Protein AF-A0A8I1L9S6-F1 (afdb_monomer_lite)

Secondary structure (DSSP, 8-state):
--------HHHHHHHHHHH-S-EEEETTT-PPP-SSEEE-SSSSEEEEESS--HHHHHHHHHHHHHTT-SEEEEEE-TTS-EEEEEEEEES-HHHHHHHHHHTT--EEEETTTTEEEEPPP-

Structure (mmCIF, N/CA/C/O backbone):
data_AF-A0A8I1L9S6-F1
#
_entry.id   AF-A0A8I1L9S6-F1
#
loop_
_atom_site.group_PDB
_atom_site.id
_atom_site.type_symbol
_atom_site.label_atom_id
_atom_site.label_alt_id
_atom_site.label_comp_id
_atom_site.label_asym_id
_atom_site.label_entity_id
_atom_site.label_seq_id
_atom_site.pdbx_PDB_ins_code
_atom_site.Cartn_x
_atom_site.Cartn_y
_atom_site.Cartn_z
_atom_site.occupancy
_atom_site.B_iso_or_equiv
_atom_site.auth_seq_id
_atom_site.auth_comp_id
_atom_site.auth_asym_id
_atom_site.auth_atom_id
_atom_site.pdbx_PDB_model_num
ATOM 1 N N . MET A 1 1 ? 33.525 -12.654 11.318 1.00 39.69 1 MET A N 1
ATOM 2 C CA . MET A 1 1 ? 32.118 -12.201 11.275 1.00 39.69 1 MET A CA 1
ATOM 3 C C . MET A 1 1 ? 31.904 -11.468 9.969 1.00 39.69 1 MET A C 1
ATOM 5 O O . MET A 1 1 ? 32.551 -10.454 9.751 1.00 39.69 1 MET A O 1
ATOM 9 N N . VAL A 1 2 ? 31.079 -12.005 9.075 1.00 38.97 2 VAL A N 1
ATOM 10 C CA . VAL A 1 2 ? 30.698 -11.303 7.843 1.00 38.97 2 VAL A CA 1
ATOM 11 C C . VAL A 1 2 ? 29.651 -10.261 8.242 1.00 38.97 2 VAL A C 1
ATOM 13 O O . VAL A 1 2 ? 28.706 -10.637 8.940 1.00 38.97 2 VAL A O 1
ATOM 16 N N . PRO A 1 3 ? 29.782 -8.974 7.881 1.00 46.44 3 PRO A N 1
ATOM 17 C CA . PRO A 1 3 ? 28.721 -8.022 8.157 1.00 46.44 3 PRO A CA 1
ATOM 18 C C . PRO A 1 3 ? 27.507 -8.465 7.341 1.00 46.44 3 PRO A C 1
ATOM 20 O O . PRO A 1 3 ? 27.556 -8.478 6.109 1.00 46.44 3 PRO A O 1
ATOM 23 N N . HIS A 1 4 ? 26.427 -8.867 8.016 1.00 44.81 4 HIS A N 1
ATOM 24 C CA . HIS A 1 4 ? 25.130 -8.995 7.368 1.00 44.81 4 HIS A CA 1
ATOM 25 C C . HIS A 1 4 ? 24.838 -7.642 6.736 1.00 44.81 4 HIS A C 1
ATOM 27 O O . HIS A 1 4 ? 24.591 -6.658 7.428 1.00 44.81 4 HIS A O 1
ATOM 33 N N . THR A 1 5 ? 24.970 -7.564 5.416 1.00 46.62 5 THR A N 1
ATOM 34 C CA . THR A 1 5 ? 24.725 -6.338 4.676 1.00 46.62 5 THR A CA 1
ATOM 35 C C . THR A 1 5 ? 23.233 -6.083 4.799 1.00 46.62 5 THR A C 1
ATOM 37 O O . THR A 1 5 ? 22.429 -6.722 4.118 1.00 46.62 5 THR A O 1
ATOM 40 N N . THR A 1 6 ? 22.840 -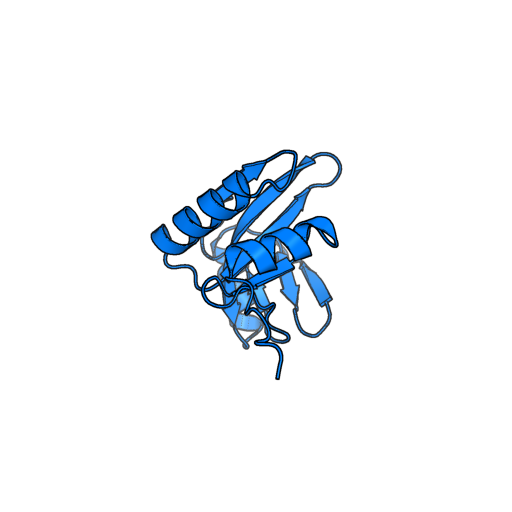5.221 5.735 1.00 59.09 6 THR A N 1
ATOM 41 C CA . THR A 1 6 ? 21.452 -4.810 5.908 1.00 59.09 6 THR A CA 1
ATOM 42 C C . THR A 1 6 ? 21.025 -4.153 4.601 1.00 59.09 6 THR A C 1
ATOM 44 O O . THR A 1 6 ? 21.385 -3.014 4.317 1.00 59.09 6 THR A O 1
ATOM 47 N N . LEU A 1 7 ? 20.328 -4.905 3.744 1.00 63.12 7 LEU A N 1
ATOM 48 C CA . LEU A 1 7 ? 19.748 -4.371 2.517 1.00 63.12 7 LEU A CA 1
ATOM 49 C C . LEU A 1 7 ? 18.863 -3.189 2.912 1.00 63.12 7 LEU A C 1
ATOM 51 O O . LEU A 1 7 ? 17.936 -3.364 3.706 1.00 63.12 7 LEU A O 1
ATOM 55 N N . GLY A 1 8 ? 19.167 -2.008 2.369 1.00 82.75 8 GLY A N 1
ATOM 56 C CA . GLY A 1 8 ? 18.342 -0.820 2.568 1.00 82.75 8 GLY A CA 1
ATOM 57 C C . GLY A 1 8 ? 16.892 -1.065 2.126 1.00 82.75 8 GLY A C 1
ATOM 58 O O . GLY A 1 8 ? 16.653 -1.953 1.296 1.00 82.75 8 GLY A O 1
ATOM 59 N N . PRO A 1 9 ? 15.931 -0.277 2.640 1.00 85.69 9 PRO A N 1
ATOM 60 C CA . PRO A 1 9 ? 14.495 -0.523 2.481 1.00 85.69 9 PRO A CA 1
ATOM 61 C C . PRO A 1 9 ? 14.092 -0.745 1.021 1.00 85.69 9 PRO A C 1
ATOM 63 O O . PRO A 1 9 ? 13.435 -1.733 0.709 1.00 85.69 9 PRO A O 1
ATOM 66 N N . MET A 1 10 ? 14.590 0.088 0.102 1.00 91.06 10 MET A N 1
ATOM 67 C CA . MET A 1 10 ? 14.314 -0.044 -1.333 1.00 91.06 10 MET A CA 1
ATOM 68 C C . MET A 1 10 ? 14.735 -1.410 -1.894 1.00 91.06 10 MET A C 1
ATOM 70 O O . MET A 1 10 ? 13.934 -2.072 -2.546 1.00 91.06 10 MET A O 1
ATOM 74 N N . LYS A 1 11 ? 15.965 -1.867 -1.615 1.00 89.12 11 LYS A N 1
ATOM 75 C CA . LYS A 1 11 ? 16.459 -3.151 -2.142 1.00 89.12 11 LYS A CA 1
ATOM 76 C C . LYS A 1 11 ? 15.673 -4.331 -1.572 1.00 89.12 11 LYS A C 1
ATOM 78 O O . LYS A 1 11 ? 15.471 -5.319 -2.273 1.00 89.12 11 LYS A O 1
ATOM 83 N N . ARG A 1 12 ? 15.251 -4.233 -0.307 1.00 90.69 12 ARG A N 1
ATOM 84 C CA . ARG A 1 12 ? 14.445 -5.260 0.361 1.00 90.69 12 ARG A CA 1
ATOM 85 C C . ARG A 1 12 ? 13.050 -5.354 -0.255 1.00 90.69 12 ARG A C 1
ATOM 87 O O . ARG A 1 12 ? 12.660 -6.447 -0.648 1.00 90.69 12 ARG A O 1
ATOM 94 N N . ILE A 1 13 ? 12.362 -4.220 -0.402 1.00 90.81 13 ILE A N 1
ATOM 95 C CA . ILE A 1 13 ? 11.037 -4.146 -1.034 1.00 90.81 13 ILE A CA 1
ATOM 96 C C . ILE A 1 13 ? 11.115 -4.658 -2.468 1.00 90.81 13 ILE A C 1
ATOM 98 O O . ILE A 1 13 ? 10.357 -5.540 -2.841 1.00 90.81 13 ILE A O 1
ATOM 102 N N . PHE A 1 14 ? 12.081 -4.176 -3.252 1.00 91.25 14 PHE A N 1
ATOM 103 C CA . PHE A 1 14 ? 12.258 -4.612 -4.633 1.00 91.25 14 PHE A CA 1
ATOM 104 C C . PHE A 1 14 ? 12.462 -6.127 -4.746 1.00 91.25 14 PHE A C 1
ATOM 106 O O . PHE A 1 14 ? 11.778 -6.773 -5.529 1.00 91.25 14 PHE A O 1
ATOM 113 N N . ARG A 1 15 ? 13.351 -6.717 -3.933 1.00 90.38 15 ARG A N 1
ATOM 114 C CA . ARG A 1 15 ? 13.554 -8.173 -3.927 1.00 90.38 15 ARG A CA 1
ATOM 115 C C . ARG A 1 15 ? 12.271 -8.923 -3.568 1.00 90.38 15 ARG A C 1
ATOM 117 O O . ARG A 1 15 ? 12.032 -9.977 -4.141 1.00 90.38 15 ARG A O 1
ATOM 124 N N . GLN A 1 16 ? 11.484 -8.404 -2.628 1.00 89.38 16 GLN A N 1
ATOM 125 C CA . GLN A 1 16 ? 10.229 -9.038 -2.248 1.00 89.38 16 GLN A CA 1
ATOM 126 C C . GLN A 1 16 ? 9.201 -8.959 -3.378 1.00 89.38 16 GLN A C 1
ATOM 128 O O . GLN A 1 16 ? 8.603 -9.979 -3.680 1.00 89.38 16 GLN A O 1
ATOM 133 N N . LEU A 1 17 ? 9.097 -7.815 -4.063 1.00 88.50 17 LEU A N 1
ATOM 134 C CA . LEU A 1 17 ? 8.210 -7.629 -5.217 1.00 88.50 17 LEU A CA 1
ATOM 135 C C . LEU A 1 17 ? 8.541 -8.530 -6.410 1.00 88.50 17 LEU A C 1
ATOM 137 O O . LEU A 1 17 ? 7.661 -8.821 -7.207 1.00 88.50 17 LEU A O 1
ATOM 141 N N . LEU A 1 18 ? 9.794 -8.977 -6.542 1.00 86.75 18 LEU A N 1
ATOM 142 C CA . LEU A 1 18 ? 10.168 -9.976 -7.549 1.00 86.75 18 LEU A CA 1
ATOM 143 C C . LEU A 1 18 ? 9.698 -11.393 -7.192 1.00 86.75 18 LEU A C 1
ATOM 145 O O . LEU A 1 18 ? 9.610 -12.236 -8.078 1.00 86.75 18 LEU A O 1
ATOM 149 N N . ALA A 1 19 ? 9.473 -11.676 -5.907 1.00 86.69 19 ALA A N 1
ATOM 150 C CA . ALA A 1 19 ? 8.995 -12.974 -5.437 1.00 86.69 19 ALA A CA 1
ATOM 151 C C . ALA A 1 19 ? 7.467 -13.006 -5.309 1.00 86.69 19 ALA A C 1
ATOM 153 O O . ALA A 1 19 ? 6.850 -14.022 -5.610 1.00 86.69 19 ALA A O 1
ATOM 154 N N . ASP A 1 20 ? 6.888 -11.899 -4.849 1.00 83.75 20 ASP A N 1
ATOM 155 C CA . ASP A 1 20 ? 5.463 -11.702 -4.634 1.00 83.75 20 ASP A CA 1
ATOM 156 C C . ASP A 1 20 ? 5.134 -10.225 -4.873 1.00 83.75 20 ASP A C 1
ATOM 158 O O . ASP A 1 20 ? 5.636 -9.341 -4.175 1.00 83.75 20 ASP A O 1
ATOM 162 N N . GLU A 1 21 ? 4.338 -9.950 -5.901 1.00 81.88 21 GLU A N 1
ATOM 163 C CA . GLU A 1 21 ? 4.042 -8.589 -6.352 1.00 81.88 21 GLU A CA 1
ATOM 164 C C . GLU A 1 21 ? 3.092 -7.844 -5.399 1.00 81.88 21 GLU A C 1
ATOM 166 O O . GLU A 1 21 ? 2.913 -6.626 -5.511 1.00 81.88 21 GLU A O 1
ATOM 171 N N . GLU A 1 22 ? 2.501 -8.548 -4.437 1.00 86.12 22 GLU A N 1
ATOM 172 C CA . GLU A 1 22 ? 1.560 -8.004 -3.467 1.00 86.12 22 GLU A CA 1
ATOM 173 C C . GLU A 1 22 ? 2.186 -7.921 -2.073 1.00 86.12 22 GLU A C 1
ATOM 175 O O . GLU A 1 22 ? 2.956 -8.779 -1.642 1.00 86.12 22 GLU A O 1
ATOM 180 N N . GLY A 1 23 ? 1.875 -6.854 -1.338 1.00 90.25 23 GLY A N 1
ATOM 181 C CA . GLY A 1 23 ? 2.362 -6.730 0.030 1.00 90.25 23 GLY A CA 1
ATOM 182 C C . GLY A 1 23 ? 2.202 -5.348 0.636 1.00 90.25 23 GLY A C 1
ATOM 183 O O . GLY A 1 23 ? 1.877 -4.367 -0.029 1.00 90.25 23 GLY A O 1
ATOM 184 N N . THR A 1 24 ? 2.451 -5.275 1.940 1.00 94.38 24 THR A N 1
ATOM 185 C CA . THR A 1 24 ? 2.557 -4.018 2.690 1.00 94.38 24 THR A CA 1
ATOM 186 C C . THR A 1 24 ? 3.962 -3.919 3.259 1.00 94.38 24 THR A C 1
ATOM 188 O O . THR A 1 24 ? 4.441 -4.862 3.876 1.00 94.38 24 THR A O 1
ATOM 191 N N . PHE A 1 25 ? 4.630 -2.785 3.075 1.00 95.12 25 PHE A N 1
ATOM 192 C CA . PHE A 1 25 ? 6.035 -2.606 3.430 1.00 95.12 25 PHE A CA 1
ATOM 193 C C . PHE A 1 25 ? 6.234 -1.334 4.243 1.00 95.12 25 PHE A C 1
ATOM 195 O O . PHE A 1 25 ? 5.826 -0.258 3.816 1.00 95.12 25 PHE A O 1
ATOM 202 N N . ASP A 1 26 ? 6.897 -1.425 5.392 1.00 94.38 26 ASP A N 1
ATOM 203 C CA . ASP A 1 26 ? 7.358 -0.249 6.129 1.00 94.38 26 ASP A CA 1
ATOM 204 C C . ASP A 1 26 ? 8.412 0.487 5.287 1.00 94.38 26 ASP A C 1
ATOM 206 O O . ASP A 1 26 ? 9.386 -0.109 4.819 1.00 94.38 26 ASP A O 1
ATOM 210 N N . ILE A 1 27 ? 8.211 1.784 5.052 1.00 93.38 27 ILE A N 1
ATOM 211 C CA . ILE A 1 27 ? 9.036 2.545 4.099 1.00 93.38 27 ILE A CA 1
ATOM 212 C C . ILE A 1 27 ? 10.465 2.813 4.596 1.00 93.38 27 ILE A C 1
ATOM 214 O O . ILE A 1 27 ? 11.342 3.146 3.794 1.00 93.38 27 ILE A O 1
ATOM 218 N N . GLU A 1 28 ? 10.704 2.707 5.904 1.00 91.06 28 GLU A N 1
ATOM 219 C CA . GLU A 1 28 ? 12.003 2.974 6.527 1.00 91.06 28 GLU A CA 1
ATOM 220 C C . GLU A 1 28 ? 12.864 1.713 6.574 1.00 91.06 28 GLU A C 1
ATOM 222 O O . GLU A 1 28 ? 14.068 1.761 6.321 1.00 91.06 28 GLU A O 1
ATOM 227 N N . THR A 1 29 ? 12.243 0.571 6.857 1.00 91.06 29 THR A N 1
ATOM 228 C CA . THR A 1 29 ? 12.927 -0.710 7.080 1.00 91.06 29 THR A CA 1
ATOM 229 C C . THR A 1 29 ? 12.797 -1.675 5.900 1.00 91.06 29 THR A C 1
ATOM 231 O O . THR A 1 29 ? 13.618 -2.582 5.737 1.00 91.06 29 THR A O 1
ATOM 234 N N . GLY A 1 30 ? 11.770 -1.499 5.065 1.00 91.38 30 GLY A N 1
ATOM 235 C CA . GLY A 1 30 ? 11.379 -2.416 3.997 1.00 91.38 30 GLY A CA 1
ATOM 236 C C . GLY A 1 30 ? 10.798 -3.739 4.499 1.00 91.38 30 GLY A C 1
ATOM 237 O O . GLY A 1 30 ? 10.703 -4.691 3.726 1.00 91.38 30 GLY A O 1
ATOM 238 N N . GLN A 1 31 ? 10.495 -3.852 5.795 1.00 92.25 31 GLN A N 1
ATOM 239 C CA . GLN A 1 31 ? 9.898 -5.050 6.380 1.00 92.25 31 GLN A CA 1
ATOM 240 C C . GLN A 1 31 ? 8.383 -5.057 6.183 1.00 92.25 31 GLN A C 1
ATOM 242 O O . GLN A 1 31 ? 7.751 -4.004 6.174 1.00 92.25 31 GLN A O 1
ATOM 247 N N . GLN A 1 32 ? 7.801 -6.250 6.067 1.00 92.31 32 GLN A N 1
ATOM 248 C CA . GLN A 1 32 ? 6.349 -6.393 6.070 1.00 92.31 32 GLN A CA 1
ATOM 249 C C . GLN A 1 32 ? 5.828 -6.449 7.514 1.00 92.31 32 GLN A C 1
ATOM 251 O O . GLN A 1 32 ? 6.350 -7.247 8.306 1.00 92.31 32 GLN A O 1
ATOM 256 N N . PRO A 1 33 ? 4.825 -5.633 7.885 1.00 93.31 33 PRO A N 1
ATOM 257 C CA . PRO A 1 33 ? 4.132 -5.797 9.153 1.00 93.31 33 PRO A CA 1
ATOM 258 C C . PRO A 1 33 ? 3.389 -7.139 9.161 1.00 93.31 33 PRO A C 1
ATOM 260 O O . PRO A 1 33 ? 2.826 -7.553 8.153 1.00 93.31 33 PRO A O 1
ATOM 263 N N . ARG A 1 34 ? 3.400 -7.826 10.308 1.00 91.69 34 ARG A N 1
ATOM 264 C CA . ARG A 1 34 ? 2.776 -9.155 10.459 1.00 91.69 34 ARG A CA 1
ATOM 265 C C . ARG A 1 34 ? 1.341 -9.112 10.976 1.00 91.69 34 ARG A C 1
ATOM 267 O O . ARG A 1 34 ? 0.662 -10.126 10.937 1.00 91.69 34 ARG A O 1
ATOM 274 N N . THR A 1 35 ? 0.911 -7.981 11.528 1.00 94.50 35 THR A N 1
ATOM 275 C CA . THR A 1 35 ? -0.400 -7.834 12.166 1.00 94.50 35 THR A CA 1
ATOM 276 C C . THR A 1 35 ? -1.008 -6.475 11.857 1.00 94.50 35 THR A C 1
ATOM 278 O O . THR A 1 35 ? -0.301 -5.529 11.499 1.00 94.50 35 THR A O 1
ATOM 281 N N . GLY A 1 36 ? -2.326 -6.390 12.032 1.00 95.44 36 GLY A N 1
ATOM 282 C CA . GLY A 1 36 ? -3.123 -5.198 11.772 1.00 95.44 36 GLY A CA 1
ATOM 283 C C . GLY A 1 36 ? -3.840 -5.242 10.425 1.00 95.44 36 GLY A C 1
ATOM 284 O O . GLY A 1 36 ? -3.764 -6.208 9.667 1.00 95.44 36 GLY A O 1
ATOM 285 N N . PHE A 1 37 ? -4.548 -4.162 10.139 1.00 95.56 37 PHE A N 1
ATOM 286 C CA . PHE A 1 37 ? -5.375 -3.981 8.960 1.00 95.56 37 PHE A CA 1
ATOM 287 C C . PHE A 1 37 ? -4.764 -2.892 8.088 1.00 95.56 37 PHE A C 1
ATOM 289 O O . PHE A 1 37 ? -4.734 -1.720 8.476 1.00 95.56 37 PHE A O 1
ATOM 296 N N . ALA A 1 38 ? -4.254 -3.290 6.927 1.00 95.75 38 ALA A N 1
ATOM 297 C CA . ALA A 1 38 ? -3.664 -2.400 5.944 1.00 95.75 38 ALA A CA 1
ATOM 298 C C . ALA A 1 38 ? -4.745 -1.838 5.017 1.00 95.75 38 ALA A C 1
ATOM 300 O O . ALA A 1 38 ? -5.530 -2.580 4.427 1.00 95.75 38 ALA A O 1
ATOM 301 N N . TYR A 1 39 ? -4.779 -0.520 4.869 1.00 93.75 39 TYR A N 1
ATOM 302 C CA . TYR A 1 39 ? -5.714 0.167 3.985 1.00 93.75 39 TYR A CA 1
ATOM 303 C C . TYR A 1 39 ? -5.050 1.380 3.342 1.00 93.75 39 TYR A C 1
ATOM 305 O O . TYR A 1 39 ? -4.094 1.943 3.880 1.00 93.75 39 TYR A O 1
ATOM 313 N N . ASN A 1 40 ? -5.568 1.808 2.192 1.00 93.25 40 ASN A N 1
ATOM 314 C CA . ASN A 1 40 ? -5.102 3.031 1.558 1.00 93.25 40 ASN A CA 1
ATOM 315 C C . ASN A 1 40 ? -5.874 4.231 2.150 1.00 93.25 40 ASN A C 1
ATOM 317 O O . ASN A 1 40 ? -7.088 4.309 1.984 1.00 93.25 40 ASN A O 1
ATOM 321 N N . PRO A 1 41 ? -5.234 5.186 2.842 1.00 89.62 41 PRO A N 1
ATOM 322 C CA . PRO A 1 41 ? -5.952 6.290 3.474 1.00 89.62 41 PRO A CA 1
ATOM 323 C C . PRO A 1 41 ? -6.369 7.397 2.490 1.00 89.62 41 PRO A C 1
ATOM 325 O O . PRO A 1 41 ? -7.156 8.259 2.864 1.00 89.62 41 PRO A O 1
ATOM 328 N N . ILE A 1 42 ? -5.862 7.401 1.248 1.00 89.75 42 ILE A N 1
ATOM 329 C CA . ILE A 1 42 ? -6.100 8.481 0.271 1.00 89.75 42 ILE A CA 1
ATOM 330 C C . ILE A 1 42 ? -7.065 8.107 -0.863 1.00 89.75 42 ILE A C 1
ATOM 332 O O . ILE A 1 42 ? -7.407 8.969 -1.671 1.00 89.75 42 ILE A O 1
ATOM 336 N N . GLY A 1 43 ? -7.488 6.843 -0.991 1.00 86.62 43 GLY A N 1
ATOM 337 C CA . GLY A 1 43 ? -8.424 6.443 -2.060 1.00 86.62 43 GLY A CA 1
ATOM 338 C C . GLY A 1 43 ? -7.820 6.360 -3.463 1.00 86.62 43 GLY A C 1
ATOM 339 O O . GLY A 1 43 ? -8.529 6.056 -4.418 1.00 86.62 43 GLY A O 1
ATOM 340 N N . LYS A 1 44 ? -6.526 6.655 -3.623 1.00 90.19 44 LYS A N 1
ATOM 341 C CA . LYS A 1 44 ? -5.875 6.819 -4.930 1.00 90.19 44 LYS A CA 1
A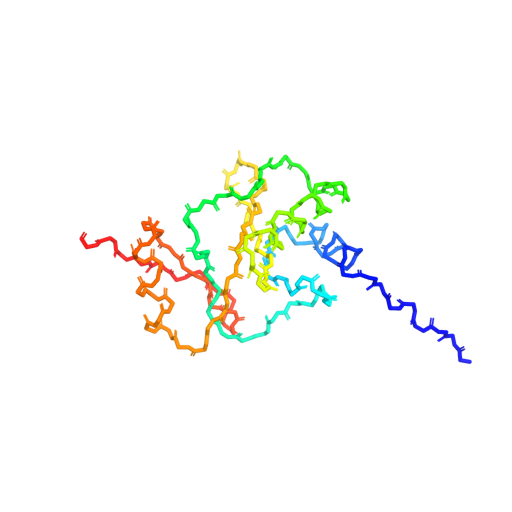TOM 342 C C . LYS A 1 44 ? -4.590 6.006 -5.028 1.00 90.19 44 LYS A C 1
ATOM 344 O O . LYS A 1 44 ? -3.899 5.792 -4.034 1.00 90.19 44 LYS A O 1
ATOM 349 N N . ALA A 1 45 ? -4.276 5.570 -6.244 1.00 93.06 45 ALA A N 1
ATOM 350 C CA . ALA A 1 45 ? -2.980 4.986 -6.566 1.00 93.06 45 ALA A CA 1
ATOM 351 C C . ALA A 1 45 ? -1.899 6.073 -6.585 1.00 93.06 45 ALA A C 1
ATOM 353 O O . ALA A 1 45 ? -2.118 7.135 -7.166 1.00 93.06 45 ALA A O 1
ATOM 354 N N . LEU A 1 46 ? -0.734 5.781 -6.007 1.00 94.56 46 LEU A N 1
ATOM 355 C CA . LEU A 1 46 ? 0.456 6.628 -6.119 1.00 94.56 46 LEU A CA 1
ATOM 356 C C . LEU A 1 46 ? 1.113 6.462 -7.487 1.00 94.56 46 LEU A C 1
ATOM 358 O O . LEU A 1 46 ? 1.495 7.429 -8.140 1.00 94.56 46 LEU A O 1
ATOM 362 N N . LEU A 1 47 ? 1.256 5.211 -7.920 1.00 95.62 47 LEU A N 1
ATOM 363 C CA . LEU A 1 47 ? 1.931 4.858 -9.157 1.00 95.62 47 LEU A CA 1
ATOM 364 C C . LEU A 1 47 ? 1.319 3.578 -9.722 1.00 95.62 47 LEU A C 1
ATOM 366 O O . LEU A 1 47 ? 0.916 2.691 -8.974 1.00 95.62 47 LEU A O 1
ATOM 370 N N . ARG A 1 48 ? 1.262 3.486 -11.049 1.00 96.31 48 ARG A N 1
ATOM 371 C CA . ARG A 1 48 ? 0.901 2.268 -11.778 1.00 96.31 48 ARG A CA 1
ATOM 372 C C . ARG A 1 48 ? 2.039 1.934 -12.728 1.00 96.31 48 ARG A C 1
ATOM 374 O O . ARG A 1 48 ? 2.487 2.821 -13.452 1.00 96.31 48 ARG A O 1
ATOM 381 N N 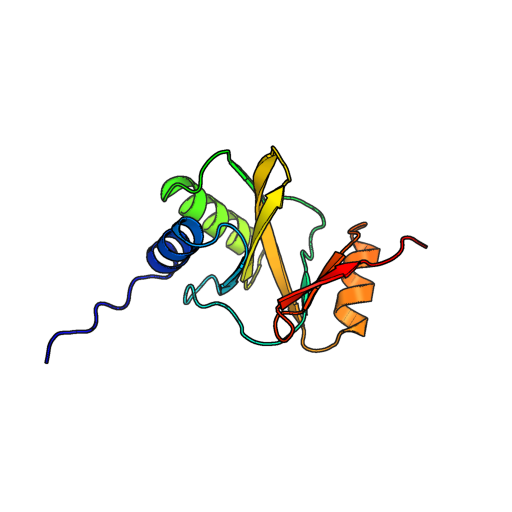. VAL A 1 49 ? 2.503 0.692 -12.712 1.00 94.12 49 VAL A N 1
ATOM 382 C CA . VAL A 1 49 ? 3.573 0.212 -13.597 1.00 94.12 49 VAL A CA 1
ATOM 383 C C . VAL A 1 49 ? 3.255 -1.184 -14.103 1.00 94.12 49 VAL A C 1
ATOM 385 O O . VAL A 1 49 ? 2.531 -1.929 -13.455 1.00 94.12 49 VAL A O 1
ATOM 388 N N . THR A 1 50 ? 3.814 -1.563 -15.245 1.00 91.00 50 THR A N 1
ATOM 389 C CA . THR A 1 50 ? 3.683 -2.938 -15.744 1.00 91.00 50 THR A CA 1
ATOM 390 C C . THR A 1 50 ? 4.553 -3.898 -14.933 1.00 91.00 50 THR A C 1
ATOM 392 O O . THR A 1 50 ? 4.086 -4.963 -14.535 1.00 91.00 50 THR A O 1
ATOM 395 N N . GLU A 1 51 ? 5.778 -3.481 -14.605 1.00 87.38 51 GLU A N 1
ATOM 396 C CA . GLU A 1 51 ? 6.775 -4.299 -13.909 1.00 87.38 51 GLU A CA 1
ATOM 397 C C . GLU A 1 51 ? 7.357 -3.561 -12.694 1.00 87.38 51 GLU A C 1
ATOM 399 O O . GLU A 1 51 ? 7.591 -2.343 -12.760 1.00 87.38 51 GLU A O 1
ATOM 404 N N . PRO A 1 52 ? 7.637 -4.267 -11.583 1.00 87.94 52 PRO A N 1
ATOM 405 C CA . PRO A 1 52 ? 8.361 -3.688 -10.464 1.00 87.94 52 PRO A CA 1
ATOM 406 C C . PRO A 1 52 ? 9.816 -3.474 -10.885 1.00 87.94 52 PRO A C 1
ATOM 408 O O . PRO A 1 52 ? 10.585 -4.420 -10.966 1.00 87.94 52 PRO A O 1
ATOM 411 N N . THR A 1 53 ? 10.218 -2.230 -11.152 1.00 92.44 53 THR A N 1
ATOM 412 C CA . THR A 1 53 ? 11.628 -1.862 -11.384 1.00 92.44 53 THR A CA 1
ATOM 413 C C . THR A 1 53 ? 12.197 -1.122 -10.170 1.00 92.44 53 THR A C 1
ATOM 415 O O . THR A 1 53 ? 11.436 -0.481 -9.437 1.00 92.44 53 THR A O 1
ATOM 418 N N . PRO A 1 54 ? 13.527 -1.108 -9.946 1.00 92.31 54 PRO A N 1
ATOM 419 C CA . PRO A 1 54 ? 14.115 -0.344 -8.841 1.00 92.31 54 PRO A CA 1
ATOM 420 C C . PRO A 1 54 ? 13.748 1.148 -8.880 1.00 92.31 54 PRO A C 1
ATOM 422 O O . PRO A 1 54 ? 13.497 1.759 -7.841 1.00 92.31 54 PRO A O 1
ATOM 425 N N . ALA A 1 55 ? 13.656 1.726 -10.083 1.00 93.06 55 ALA A N 1
ATOM 426 C CA . ALA A 1 55 ? 13.239 3.111 -10.283 1.00 93.06 55 ALA A CA 1
ATOM 427 C C . ALA A 1 55 ? 11.765 3.330 -9.902 1.00 93.06 55 ALA A C 1
ATOM 429 O O . ALA A 1 55 ? 11.448 4.313 -9.231 1.00 93.06 55 ALA A O 1
ATOM 430 N N . ALA A 1 56 ? 10.875 2.400 -10.269 1.00 94.62 56 ALA A N 1
ATOM 431 C CA . ALA A 1 56 ? 9.468 2.448 -9.877 1.00 94.62 56 ALA A CA 1
ATOM 432 C C . ALA A 1 56 ? 9.300 2.374 -8.354 1.00 94.62 56 ALA A C 1
ATOM 434 O O . ALA A 1 56 ? 8.587 3.196 -7.784 1.00 94.62 56 ALA A O 1
ATOM 435 N N . VAL A 1 57 ? 10.014 1.459 -7.689 1.00 93.50 57 VAL A N 1
ATOM 436 C CA . VAL A 1 57 ? 9.992 1.332 -6.222 1.00 93.50 57 VAL A CA 1
ATOM 437 C C . VAL A 1 57 ? 10.522 2.605 -5.561 1.00 93.50 57 VAL A C 1
ATOM 439 O O . VAL A 1 57 ? 9.899 3.125 -4.638 1.00 93.50 57 VAL A O 1
ATOM 442 N N . SER A 1 58 ? 11.633 3.160 -6.056 1.00 94.44 58 SER A N 1
ATOM 443 C CA . SER A 1 58 ? 12.189 4.414 -5.535 1.00 94.44 58 SER A CA 1
ATOM 444 C C . SER A 1 58 ? 11.205 5.579 -5.674 1.00 94.44 58 SER A C 1
ATOM 446 O O . SER A 1 58 ? 11.027 6.347 -4.729 1.00 94.44 58 SER A O 1
ATOM 448 N N . LYS A 1 59 ? 10.537 5.700 -6.828 1.00 95.75 59 LYS A N 1
ATOM 449 C CA . LYS A 1 59 ? 9.524 6.735 -7.070 1.00 95.75 59 LYS A CA 1
ATOM 450 C C . LYS A 1 59 ? 8.306 6.547 -6.165 1.00 95.75 59 LYS A C 1
ATOM 452 O O . LYS A 1 59 ? 7.839 7.512 -5.571 1.00 95.75 59 LYS A O 1
ATOM 457 N N . ALA A 1 60 ? 7.818 5.317 -6.022 1.00 95.56 60 ALA A N 1
ATOM 458 C CA . ALA A 1 60 ? 6.686 5.004 -5.158 1.00 95.56 60 ALA A CA 1
ATOM 459 C C . ALA A 1 60 ? 6.980 5.313 -3.680 1.00 95.56 60 ALA A C 1
ATOM 461 O O . ALA A 1 60 ? 6.127 5.867 -2.994 1.00 95.56 60 ALA A O 1
ATOM 462 N N . LEU A 1 61 ? 8.199 5.030 -3.206 1.00 94.81 61 LEU A N 1
ATOM 463 C CA . LEU A 1 61 ? 8.641 5.385 -1.853 1.00 94.81 61 LEU A CA 1
ATOM 464 C C . LEU A 1 61 ? 8.704 6.900 -1.630 1.00 94.81 61 LEU A C 1
ATOM 466 O O . LEU A 1 61 ? 8.330 7.365 -0.556 1.00 94.81 61 LEU A O 1
ATOM 470 N N . ALA A 1 62 ? 9.174 7.667 -2.619 1.00 94.44 62 ALA A N 1
ATOM 471 C CA . ALA A 1 62 ? 9.182 9.127 -2.540 1.00 94.44 62 ALA A CA 1
ATOM 472 C C . ALA A 1 62 ? 7.753 9.681 -2.436 1.00 94.44 62 ALA A C 1
ATOM 474 O O . ALA A 1 62 ? 7.450 10.409 -1.494 1.00 94.44 62 ALA A O 1
ATOM 475 N N . LEU A 1 63 ? 6.850 9.229 -3.313 1.00 95.69 63 LEU A N 1
ATOM 476 C CA . LEU A 1 63 ? 5.437 9.618 -3.281 1.00 95.69 63 LEU A CA 1
ATOM 477 C C . LEU A 1 63 ? 4.768 9.232 -1.953 1.00 95.69 63 LEU A C 1
ATOM 479 O O . LEU A 1 63 ? 4.056 10.033 -1.358 1.00 95.69 63 LEU A O 1
ATOM 483 N N . ALA A 1 64 ? 5.021 8.025 -1.439 1.00 94.00 64 ALA A N 1
ATOM 484 C CA . ALA A 1 64 ? 4.474 7.595 -0.154 1.00 94.00 64 ALA A CA 1
ATOM 485 C C . ALA A 1 64 ? 4.901 8.532 0.990 1.00 94.00 64 ALA A C 1
ATOM 487 O O . ALA A 1 64 ? 4.067 8.904 1.814 1.00 94.00 64 ALA A O 1
ATOM 488 N N . LYS A 1 65 ? 6.168 8.970 1.004 1.00 93.06 65 LYS A N 1
ATOM 489 C CA . LYS A 1 65 ? 6.687 9.941 1.982 1.00 93.06 65 LYS A CA 1
ATOM 490 C C . LYS A 1 65 ? 6.049 11.318 1.840 1.00 93.06 65 LYS A C 1
ATOM 492 O O . LYS A 1 65 ? 5.685 11.908 2.851 1.00 93.06 65 LYS A O 1
ATOM 497 N N . GLU A 1 66 ? 5.886 11.812 0.616 1.00 93.25 66 GLU A N 1
ATOM 498 C CA . GLU A 1 66 ? 5.211 13.090 0.338 1.00 93.25 66 GLU A CA 1
ATOM 499 C C . GLU A 1 66 ? 3.764 13.091 0.847 1.00 93.25 66 GLU A C 1
ATOM 501 O O . GLU A 1 66 ? 3.282 14.093 1.370 1.00 93.25 66 GLU A O 1
ATOM 506 N N . HIS A 1 67 ? 3.091 11.942 0.771 1.00 90.56 67 HIS A N 1
ATOM 507 C CA . HIS A 1 67 ? 1.751 11.737 1.320 1.00 90.56 67 HIS A CA 1
ATOM 508 C C . HIS A 1 67 ? 1.727 11.392 2.821 1.00 90.56 67 HIS A C 1
ATOM 510 O O . HIS A 1 67 ? 0.658 11.101 3.357 1.00 90.56 67 HIS A O 1
ATOM 516 N N . GLY A 1 68 ? 2.875 11.403 3.508 1.00 91.06 68 GLY A N 1
ATOM 517 C CA . GLY A 1 68 ? 2.977 11.100 4.939 1.00 91.06 68 GLY A CA 1
ATOM 518 C C . GLY A 1 68 ? 2.666 9.643 5.302 1.00 91.06 68 GLY A C 1
ATOM 519 O O . GLY A 1 68 ? 2.337 9.350 6.451 1.00 91.06 68 GLY A O 1
ATOM 520 N N . ALA A 1 69 ? 2.735 8.718 4.343 1.00 93.19 69 ALA A N 1
ATOM 521 C CA . ALA A 1 69 ? 2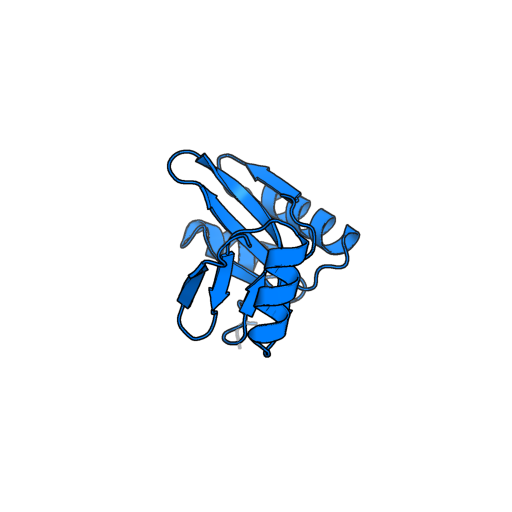.439 7.313 4.579 1.00 93.19 69 ALA A CA 1
ATOM 522 C C . ALA A 1 69 ? 3.584 6.622 5.331 1.00 93.19 69 ALA A C 1
ATOM 524 O O . ALA A 1 69 ? 4.755 6.773 4.986 1.00 93.19 69 ALA A O 1
ATOM 525 N N . ARG A 1 70 ? 3.238 5.800 6.328 1.00 92.75 70 ARG A N 1
ATOM 526 C CA . ARG A 1 70 ? 4.199 4.937 7.036 1.00 92.75 70 ARG A CA 1
ATOM 527 C C . ARG A 1 70 ? 4.516 3.662 6.253 1.00 92.75 70 ARG A C 1
ATOM 529 O O . ARG A 1 70 ? 5.609 3.111 6.382 1.00 92.75 70 ARG A O 1
ATOM 536 N N . TYR A 1 71 ? 3.566 3.199 5.446 1.00 96.44 71 TYR A N 1
ATOM 537 C CA . TYR A 1 71 ? 3.698 1.976 4.672 1.00 96.44 71 TYR A CA 1
ATOM 538 C C . TYR A 1 71 ? 3.459 2.234 3.187 1.00 96.44 71 TYR A C 1
ATOM 540 O O . TYR A 1 71 ? 2.674 3.099 2.791 1.00 96.44 71 TYR A O 1
ATOM 548 N N . LEU A 1 72 ? 4.130 1.437 2.366 1.00 96.38 72 LEU A N 1
ATOM 549 C CA . LEU A 1 72 ? 3.881 1.301 0.944 1.00 96.38 72 LEU A CA 1
ATOM 550 C C . LEU A 1 72 ? 3.135 -0.012 0.718 1.00 96.38 72 LEU A C 1
ATOM 552 O O . LEU A 1 72 ? 3.625 -1.067 1.107 1.00 96.38 72 LEU A O 1
ATOM 556 N N . GLY A 1 73 ? 1.964 0.058 0.101 1.00 94.44 73 GLY A N 1
ATOM 557 C CA . GLY A 1 73 ? 1.197 -1.114 -0.307 1.00 94.44 73 GLY A CA 1
ATOM 558 C C . GLY A 1 73 ? 1.373 -1.369 -1.794 1.00 94.44 73 GLY A C 1
ATOM 559 O O . GLY A 1 73 ? 1.490 -0.417 -2.573 1.00 94.44 73 GLY A O 1
ATOM 560 N N . THR A 1 74 ? 1.359 -2.633 -2.190 1.00 93.62 74 THR A N 1
ATOM 561 C CA . THR A 1 74 ? 1.277 -3.041 -3.589 1.00 93.62 74 THR A CA 1
ATOM 562 C C . THR A 1 74 ? 0.140 -4.017 -3.813 1.00 93.62 74 THR A C 1
ATOM 564 O O . THR A 1 74 ? -0.172 -4.846 -2.961 1.00 93.62 74 THR A O 1
ATOM 567 N N . TRP A 1 75 ? -0.486 -3.895 -4.977 1.00 89.06 75 TRP A N 1
ATOM 568 C CA . TRP A 1 75 ? -1.527 -4.802 -5.432 1.00 89.06 75 TRP A CA 1
ATOM 569 C C . TRP A 1 75 ? -1.415 -4.986 -6.940 1.00 89.06 75 TRP A C 1
ATOM 571 O O . TRP A 1 75 ? -1.276 -3.996 -7.672 1.00 89.06 75 TRP A O 1
ATOM 581 N N . ARG A 1 76 ? -1.484 -6.233 -7.411 1.00 88.44 76 ARG A N 1
ATOM 582 C CA . ARG A 1 76 ? -1.531 -6.531 -8.837 1.00 88.44 76 ARG A CA 1
ATOM 583 C C . ARG A 1 76 ? -2.992 -6.612 -9.258 1.00 88.44 76 ARG A C 1
ATOM 585 O O . ARG A 1 76 ? -3.737 -7.494 -8.843 1.00 88.44 76 ARG A O 1
ATOM 592 N N . GLN A 1 77 ? -3.416 -5.685 -10.113 1.00 83.00 77 GLN A N 1
ATOM 593 C CA . GLN A 1 77 ? -4.735 -5.802 -10.724 1.00 83.00 77 GLN A CA 1
ATOM 594 C C . GLN A 1 77 ? -4.761 -7.051 -11.629 1.00 83.00 77 GLN A C 1
ATOM 596 O O . GLN A 1 77 ? -3.808 -7.231 -12.392 1.00 83.00 77 GLN A O 1
ATOM 601 N N . PRO A 1 78 ? -5.824 -7.883 -11.598 1.00 82.44 78 PRO A N 1
ATOM 602 C CA . PRO A 1 78 ? -5.983 -8.980 -12.551 1.00 82.44 78 PRO A CA 1
ATOM 603 C C . PRO A 1 78 ? -5.849 -8.466 -13.989 1.00 82.44 78 PRO A C 1
ATOM 605 O O . PRO A 1 78 ? -6.511 -7.490 -14.351 1.00 82.44 78 PRO A O 1
ATOM 608 N N . ASP A 1 79 ? -4.942 -9.072 -14.758 1.00 83.75 79 ASP A N 1
ATOM 609 C CA . ASP A 1 79 ? -4.584 -8.682 -16.133 1.00 83.75 79 ASP A CA 1
ATOM 610 C C . ASP A 1 79 ? -4.137 -7.213 -16.296 1.00 83.75 79 ASP A C 1
ATOM 612 O O . ASP A 1 79 ? -4.219 -6.629 -17.378 1.00 83.75 79 ASP A O 1
ATOM 616 N N . GLY A 1 80 ? -3.670 -6.588 -15.212 1.00 88.19 80 GLY A N 1
ATOM 617 C CA . GLY A 1 80 ? -3.431 -5.153 -15.138 1.00 88.19 80 GLY A CA 1
ATOM 618 C C . GLY A 1 80 ? -2.082 -4.745 -14.537 1.00 88.19 80 GLY A C 1
ATOM 619 O O . GLY A 1 80 ? -1.182 -5.562 -14.300 1.00 88.19 80 GLY A O 1
ATOM 620 N N . PRO A 1 81 ? -1.901 -3.433 -14.305 1.00 93.50 81 PRO A N 1
ATOM 621 C CA . PRO A 1 81 ? -0.662 -2.911 -13.756 1.00 93.50 81 PRO A CA 1
ATOM 622 C C . PRO A 1 81 ? -0.486 -3.300 -12.284 1.00 93.50 81 PRO A C 1
ATOM 624 O O . PRO A 1 81 ? -1.450 -3.507 -11.543 1.00 93.50 81 PRO A O 1
ATOM 627 N N . LEU A 1 82 ? 0.769 -3.306 -11.849 1.00 92.94 82 LEU A N 1
ATOM 628 C CA . LEU A 1 82 ? 1.148 -3.242 -10.452 1.00 92.94 82 LEU A CA 1
ATOM 629 C C . LEU A 1 82 ? 0.829 -1.842 -9.952 1.00 92.94 82 LEU A C 1
ATOM 631 O O . LEU A 1 82 ? 1.306 -0.838 -10.497 1.00 92.94 82 LEU A O 1
ATOM 635 N N . VAL A 1 83 ? 0.016 -1.779 -8.912 1.00 94.25 83 VAL A N 1
ATOM 636 C CA . VAL A 1 83 ? -0.427 -0.534 -8.306 1.00 94.25 83 VAL A CA 1
ATOM 637 C C . VAL A 1 83 ? 0.307 -0.338 -6.991 1.00 94.25 83 VAL A C 1
ATOM 639 O O . VAL A 1 83 ? 0.257 -1.193 -6.116 1.00 94.25 83 VAL A O 1
ATOM 642 N N . PHE A 1 84 ? 0.950 0.816 -6.841 1.00 95.38 84 PHE A N 1
ATOM 643 C CA . PHE A 1 84 ? 1.533 1.267 -5.583 1.00 95.38 84 PHE A CA 1
ATOM 644 C C . PHE A 1 84 ? 0.564 2.200 -4.860 1.00 95.38 84 PHE A C 1
ATOM 646 O O . PHE A 1 84 ? -0.016 3.109 -5.465 1.00 95.38 84 PHE A O 1
ATOM 653 N N . LEU A 1 85 ? 0.416 1.998 -3.556 1.00 95.06 85 LEU A N 1
ATOM 654 C CA . LEU A 1 85 ? -0.558 2.670 -2.705 1.00 95.06 85 LEU A CA 1
ATOM 655 C C . LEU A 1 85 ? 0.142 3.262 -1.481 1.00 95.06 85 LEU A C 1
ATOM 657 O O . LEU A 1 85 ? 0.959 2.599 -0.838 1.00 95.06 85 LEU A O 1
ATOM 661 N N . ALA A 1 86 ? -0.230 4.486 -1.105 1.00 95.19 86 ALA A N 1
ATOM 662 C CA . ALA A 1 86 ? 0.019 4.956 0.252 1.00 95.19 86 ALA A CA 1
ATOM 663 C C . ALA A 1 86 ? -0.785 4.051 1.185 1.00 95.19 86 ALA A C 1
ATOM 665 O O . ALA A 1 86 ? -1.960 3.810 0.920 1.00 95.19 86 ALA A O 1
ATOM 666 N N . THR A 1 87 ? -0.156 3.513 2.227 1.00 95.19 87 THR A N 1
ATOM 667 C CA . THR A 1 87 ? -0.801 2.543 3.114 1.00 95.19 87 THR A CA 1
ATOM 668 C C . THR A 1 87 ? -0.641 2.953 4.568 1.00 95.19 87 THR A C 1
ATOM 670 O O . THR A 1 87 ? 0.430 3.366 5.021 1.00 95.19 87 THR A O 1
ATOM 673 N N . ALA A 1 88 ? -1.741 2.839 5.299 1.00 94.69 88 ALA A N 1
ATOM 674 C CA . ALA A 1 88 ? -1.796 2.930 6.744 1.00 94.69 88 ALA A CA 1
ATOM 675 C C . ALA A 1 88 ? -2.129 1.548 7.310 1.00 94.69 88 ALA A C 1
ATOM 677 O O . ALA A 1 88 ? -2.810 0.754 6.663 1.00 94.69 88 ALA A O 1
ATOM 678 N N . VAL A 1 89 ? -1.648 1.275 8.521 1.00 95.69 89 VAL A N 1
ATOM 679 C CA . VAL A 1 89 ? -1.960 0.052 9.266 1.00 95.69 89 VAL A CA 1
ATOM 680 C C . VAL A 1 89 ? -2.544 0.455 10.611 1.00 95.69 89 VAL A C 1
ATOM 682 O O . VAL A 1 89 ? -1.989 1.316 11.292 1.00 95.69 89 VAL A O 1
ATOM 685 N N . THR A 1 90 ? -3.665 -0.157 10.981 1.00 95.00 90 THR A N 1
ATOM 686 C CA . THR A 1 90 ? -4.305 -0.008 12.296 1.00 95.00 90 THR A CA 1
ATOM 687 C C . THR A 1 90 ? -4.549 -1.380 12.909 1.00 95.00 90 THR A C 1
ATOM 689 O O . THR A 1 90 ? -4.782 -2.341 12.184 1.00 95.00 90 THR A O 1
ATOM 692 N N . HIS A 1 91 ? -4.527 -1.492 14.234 1.00 95.06 91 HIS A N 1
ATOM 693 C CA . HIS A 1 91 ? -4.895 -2.730 14.936 1.00 95.06 91 HIS A CA 1
ATOM 694 C C . HIS A 1 91 ? -6.389 -2.808 15.272 1.00 95.06 91 HIS A C 1
ATOM 696 O O . HIS A 1 91 ? -6.848 -3.836 15.758 1.00 95.06 91 HIS A O 1
ATOM 702 N N . ASP A 1 92 ? -7.150 -1.754 14.973 1.00 94.94 92 ASP A N 1
ATOM 703 C CA . ASP A 1 92 ? -8.605 -1.714 15.129 1.00 94.94 92 ASP A CA 1
ATOM 704 C C . ASP A 1 92 ? -9.306 -1.912 13.774 1.00 94.94 92 ASP A C 1
ATOM 706 O O . ASP A 1 92 ? -9.211 -1.067 12.876 1.00 94.94 92 ASP A O 1
ATOM 710 N N . GLU A 1 93 ? -10.025 -3.029 13.632 1.00 93.81 93 GLU A N 1
ATOM 711 C CA . GLU A 1 93 ? -10.767 -3.375 12.413 1.00 93.81 93 GLU A CA 1
ATOM 712 C C . GLU A 1 93 ? -11.853 -2.344 12.079 1.00 93.81 93 GLU A C 1
ATOM 714 O O . GLU A 1 93 ? -12.070 -2.024 10.907 1.00 93.81 93 GLU A O 1
ATOM 719 N N . SER A 1 94 ? -12.531 -1.802 13.093 1.00 92.94 94 SER A N 1
ATOM 720 C CA . SER A 1 94 ? -13.630 -0.852 12.902 1.00 92.94 94 SER A CA 1
ATOM 721 C C . SER A 1 94 ? -13.110 0.441 12.284 1.00 92.94 94 SER A C 1
ATOM 723 O O . SER A 1 94 ? -13.698 0.947 11.328 1.00 92.94 94 SER A O 1
ATOM 725 N N . VAL A 1 95 ? -11.947 0.909 12.751 1.00 93.00 95 VAL A N 1
ATOM 726 C CA . VAL A 1 95 ? -11.257 2.072 12.178 1.00 93.00 95 VAL A CA 1
ATOM 727 C C . VAL A 1 95 ? -10.849 1.804 10.732 1.00 93.00 95 VAL A C 1
ATOM 729 O O . VAL A 1 95 ? -11.069 2.655 9.872 1.00 93.00 95 VAL A O 1
ATOM 732 N N . ALA A 1 96 ? -10.286 0.629 10.428 1.00 92.19 96 ALA A N 1
ATOM 733 C CA . ALA A 1 96 ? -9.925 0.284 9.052 1.00 92.19 96 ALA A CA 1
ATOM 734 C C . ALA A 1 96 ? -11.153 0.323 8.132 1.00 92.19 96 ALA A C 1
ATOM 736 O O . ALA A 1 96 ? -11.124 0.965 7.081 1.00 92.19 96 ALA A O 1
ATOM 737 N N . ARG A 1 97 ? -12.255 -0.304 8.556 1.00 92.06 97 ARG A N 1
ATOM 738 C CA . ARG A 1 97 ? -13.511 -0.348 7.801 1.00 92.06 97 ARG A CA 1
ATOM 739 C C . ARG A 1 97 ? -14.089 1.044 7.557 1.00 92.06 97 ARG A C 1
ATOM 741 O O . ARG A 1 97 ? -14.464 1.341 6.424 1.00 92.06 97 ARG A O 1
ATOM 748 N N . GLU A 1 98 ? -14.137 1.891 8.583 1.00 91.75 98 GLU A N 1
ATOM 749 C 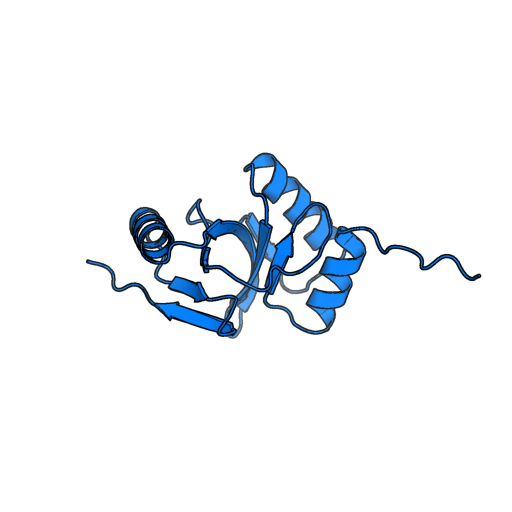CA . GLU A 1 98 ? -14.643 3.263 8.476 1.00 91.75 98 GLU A CA 1
ATOM 750 C C . GLU A 1 98 ? -13.811 4.090 7.485 1.00 91.75 98 GLU A C 1
ATOM 752 O O . GLU A 1 98 ? -14.359 4.736 6.593 1.00 91.75 98 GLU A O 1
ATOM 757 N N . ARG A 1 99 ? -12.476 4.024 7.580 1.00 91.38 99 ARG A N 1
ATOM 758 C CA . ARG A 1 99 ? -11.570 4.777 6.695 1.00 91.38 99 ARG A CA 1
ATOM 759 C C . ARG A 1 99 ? -11.637 4.304 5.244 1.00 91.38 99 ARG A C 1
ATOM 761 O O . ARG A 1 99 ? -11.593 5.117 4.322 1.00 91.38 99 ARG A O 1
ATOM 768 N N . VAL A 1 100 ? -11.776 3.000 5.031 1.00 90.00 100 VAL A N 1
ATOM 769 C CA . VAL A 1 100 ? -11.962 2.406 3.699 1.00 90.00 100 VAL A CA 1
ATOM 770 C C . VAL A 1 100 ? -13.276 2.882 3.086 1.00 90.00 100 VAL A C 1
ATOM 772 O O . VAL A 1 100 ? -13.271 3.376 1.959 1.00 90.00 100 VAL A O 1
ATOM 775 N N . ALA A 1 101 ? -14.374 2.833 3.844 1.00 88.38 101 ALA A N 1
ATOM 776 C CA . ALA A 1 101 ? -15.668 3.334 3.388 1.00 88.38 101 ALA A CA 1
ATOM 777 C C . ALA A 1 101 ? -15.616 4.837 3.061 1.00 88.38 101 ALA A C 1
ATOM 779 O O . ALA A 1 101 ? -16.058 5.251 1.990 1.00 88.38 101 ALA A O 1
ATOM 780 N N . ALA A 1 102 ? -14.996 5.646 3.928 1.00 88.06 102 ALA A N 1
ATOM 781 C CA . ALA A 1 102 ? -14.862 7.093 3.744 1.00 88.06 102 ALA A CA 1
ATOM 782 C C . ALA A 1 102 ? -14.057 7.486 2.492 1.00 88.06 102 ALA A C 1
ATOM 784 O O . ALA A 1 102 ? -14.241 8.575 1.952 1.00 88.06 102 ALA A O 1
ATOM 785 N N . THR A 1 103 ? -13.170 6.610 2.012 1.00 85.75 103 THR A N 1
ATOM 786 C CA . THR A 1 103 ? -12.360 6.844 0.804 1.00 85.75 103 THR A CA 1
ATOM 787 C C . THR A 1 103 ? -12.970 6.233 -0.460 1.00 85.75 103 THR A C 1
ATOM 789 O O . THR A 1 103 ? -12.346 6.279 -1.521 1.00 85.75 103 THR A O 1
ATOM 792 N N . GLY A 1 104 ? -14.175 5.654 -0.369 1.00 83.69 104 GLY A N 1
ATOM 793 C CA . GLY A 1 104 ? -14.835 4.960 -1.479 1.00 83.69 104 GLY A CA 1
ATOM 794 C C . GLY A 1 104 ? -14.155 3.645 -1.873 1.00 83.69 104 GLY A C 1
ATOM 795 O O . GLY A 1 104 ? -14.451 3.078 -2.926 1.00 83.69 104 GLY A O 1
ATOM 796 N N . GLN A 1 105 ? -13.228 3.153 -1.050 1.00 83.50 105 GLN A N 1
ATOM 797 C CA . GLN A 1 105 ? -12.597 1.862 -1.264 1.00 83.50 105 GLN A CA 1
ATOM 798 C C . GLN A 1 105 ? -13.534 0.734 -0.855 1.00 83.50 105 GLN A C 1
ATOM 800 O O . GLN A 1 105 ? -14.403 0.872 0.002 1.00 83.50 105 GLN A O 1
ATOM 805 N N . ARG A 1 106 ? -13.333 -0.421 -1.488 1.00 85.62 106 ARG A N 1
ATOM 806 C CA . ARG A 1 106 ? -14.169 -1.607 -1.279 1.00 85.62 106 ARG A CA 1
ATOM 807 C C . ARG A 1 106 ? -13.467 -2.690 -0.481 1.00 85.62 106 ARG A C 1
ATOM 809 O O . ARG A 1 106 ? -14.059 -3.744 -0.283 1.00 85.62 106 ARG A O 1
ATOM 816 N N . ALA A 1 107 ? -12.223 -2.479 -0.058 1.00 88.56 107 ALA A N 1
ATOM 817 C CA . ALA A 1 107 ? -11.490 -3.476 0.699 1.00 88.56 107 ALA A CA 1
ATOM 818 C C . ALA A 1 107 ? -10.333 -2.893 1.519 1.00 88.56 107 ALA A C 1
ATOM 820 O O . ALA A 1 107 ? -9.779 -1.853 1.172 1.00 88.56 107 ALA A O 1
ATOM 821 N N . TYR A 1 108 ? -9.960 -3.625 2.566 1.00 91.25 108 TYR A N 1
ATOM 822 C CA . TYR A 1 108 ? -8.680 -3.540 3.276 1.00 91.25 108 TYR A CA 1
ATOM 823 C C . TYR A 1 108 ? -8.076 -4.939 3.398 1.00 91.25 108 TYR A C 1
ATOM 825 O O . TYR A 1 108 ? -8.741 -5.932 3.107 1.00 91.25 108 TYR A O 1
ATOM 833 N N . PHE A 1 109 ? -6.825 -5.032 3.830 1.00 92.50 109 PHE A N 1
ATOM 834 C CA . PHE A 1 109 ? -6.118 -6.296 3.987 1.00 92.50 109 PHE A CA 1
ATOM 835 C C . PHE A 1 109 ? -5.869 -6.607 5.465 1.00 92.50 109 PHE A C 1
ATOM 837 O O . PHE A 1 109 ? -5.330 -5.781 6.196 1.00 92.50 109 PHE A O 1
ATOM 844 N N . ASP A 1 110 ? -6.273 -7.794 5.909 1.00 93.31 110 ASP A N 1
ATOM 845 C CA . ASP A 1 110 ? -5.957 -8.355 7.224 1.00 93.31 110 ASP A CA 1
ATOM 846 C C . ASP A 1 110 ? -4.576 -9.022 7.134 1.00 93.31 110 ASP A C 1
ATOM 848 O O . ASP A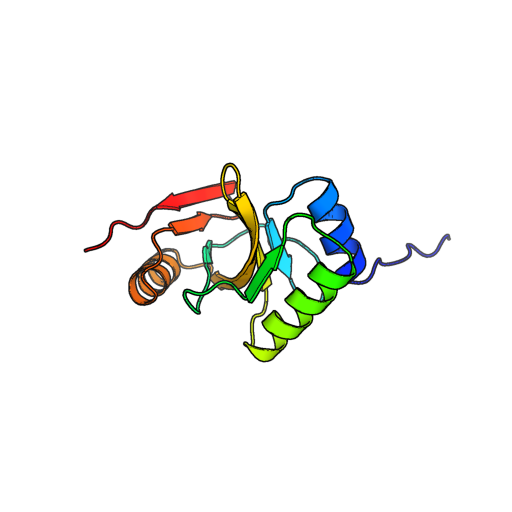 1 110 ? -4.430 -10.074 6.504 1.00 93.31 110 ASP A O 1
ATOM 852 N N . LEU A 1 111 ? -3.561 -8.371 7.716 1.00 92.94 111 LEU A N 1
ATOM 853 C CA . LEU A 1 111 ? -2.159 -8.801 7.647 1.00 92.94 111 LEU A CA 1
ATOM 854 C C . LEU A 1 111 ? -1.906 -10.084 8.438 1.00 92.94 111 LEU A C 1
ATOM 856 O O . LEU A 1 111 ? -1.046 -10.869 8.059 1.00 92.94 111 LEU A O 1
ATOM 860 N N . GLU A 1 112 ? -2.649 -10.300 9.525 1.00 92.75 112 GLU A N 1
ATOM 861 C CA . GLU A 1 112 ? -2.470 -11.476 10.379 1.00 92.75 112 GLU A CA 1
ATOM 862 C C . GLU A 1 112 ? -3.034 -12.730 9.709 1.00 92.75 112 GLU A C 1
ATOM 864 O O . GLU A 1 112 ? -2.437 -13.805 9.768 1.00 92.75 112 GLU A O 1
ATOM 869 N N . ARG A 1 113 ? -4.180 -12.590 9.037 1.00 90.69 113 ARG A N 1
ATOM 870 C CA . ARG A 1 113 ? -4.841 -13.697 8.333 1.00 90.69 113 ARG A CA 1
ATOM 871 C C . ARG A 1 113 ? -4.490 -13.787 6.852 1.00 90.69 113 ARG A C 1
ATOM 873 O O . ARG A 1 113 ? -5.049 -14.642 6.167 1.00 90.69 113 ARG A O 1
ATOM 880 N N . CYS A 1 114 ? -3.619 -12.905 6.363 1.00 87.81 114 CYS A N 1
ATOM 881 C CA . CYS A 1 114 ? -3.223 -12.788 4.960 1.00 87.81 114 CYS A CA 1
ATOM 882 C C . CYS A 1 114 ? -4.420 -12.808 3.994 1.00 87.81 114 CYS A C 1
ATOM 884 O O . CYS A 1 114 ? -4.444 -13.589 3.042 1.00 87.81 114 CYS A O 1
ATOM 886 N N . ARG A 1 115 ? -5.449 -11.989 4.252 1.00 87.56 115 ARG A N 1
ATOM 887 C CA . ARG A 1 115 ? -6.661 -11.974 3.415 1.00 87.56 115 ARG A CA 1
ATOM 888 C C . ARG A 1 115 ? -7.242 -10.584 3.205 1.00 87.56 115 ARG A C 1
ATOM 890 O O . ARG A 1 115 ? -7.292 -9.759 4.114 1.00 87.56 115 ARG A O 1
ATOM 897 N N . THR A 1 116 ? -7.789 -10.371 2.016 1.00 88.56 116 THR A N 1
ATOM 898 C CA . THR A 1 116 ? -8.552 -9.168 1.675 1.00 88.56 116 THR A CA 1
ATOM 899 C C . THR A 1 116 ? -9.953 -9.234 2.285 1.00 88.56 116 THR A C 1
ATOM 901 O O . THR A 1 116 ? -10.686 -10.201 2.078 1.00 88.56 116 THR A O 1
ATOM 904 N N . ILE A 1 117 ? -10.349 -8.194 3.016 1.00 89.69 117 ILE A N 1
ATOM 905 C CA . ILE A 1 117 ? -11.688 -8.026 3.586 1.00 89.69 117 ILE A CA 1
ATOM 906 C C . ILE A 1 117 ? -12.454 -6.998 2.761 1.00 89.69 117 ILE A C 1
ATOM 908 O O . ILE A 1 117 ? -12.059 -5.836 2.681 1.00 89.69 117 ILE A O 1
ATOM 912 N N . THR A 1 118 ? -13.567 -7.413 2.158 1.00 88.00 118 THR A N 1
ATOM 913 C CA . THR A 1 118 ? -14.430 -6.522 1.375 1.00 88.00 118 THR A CA 1
ATOM 914 C C . THR A 1 118 ? -15.349 -5.708 2.283 1.00 88.00 118 THR A C 1
ATOM 916 O O . THR A 1 118 ? -16.059 -6.256 3.126 1.00 88.00 118 THR A O 1
ATOM 919 N N . VAL A 1 119 ? -15.393 -4.398 2.062 1.00 84.00 119 VAL A N 1
ATOM 920 C CA . VAL A 1 119 ? -16.349 -3.475 2.676 1.00 84.00 119 VAL A CA 1
ATOM 921 C C . VAL A 1 119 ? -17.493 -3.261 1.692 1.00 84.00 119 VAL A C 1
ATOM 923 O O . VAL A 1 119 ? -17.278 -2.910 0.528 1.00 84.00 119 VAL A O 1
ATOM 926 N N . ARG A 1 120 ? -18.725 -3.521 2.136 1.00 71.19 120 ARG A N 1
ATOM 927 C CA . ARG A 1 120 ? -19.915 -3.217 1.336 1.00 71.19 120 ARG A CA 1
ATOM 928 C C . ARG A 1 120 ? -20.083 -1.700 1.283 1.00 71.19 120 ARG A C 1
ATOM 930 O O . ARG A 1 120 ? -20.018 -1.048 2.319 1.00 71.19 120 ARG A O 1
ATOM 937 N N . ALA A 1 121 ? -20.286 -1.163 0.082 1.00 58.44 121 ALA A N 1
ATOM 938 C CA . ALA A 1 121 ? -20.755 0.207 -0.062 1.00 58.44 121 ALA A CA 1
ATOM 939 C C . ALA A 1 121 ? -22.159 0.286 0.557 1.00 58.44 121 ALA A C 1
ATOM 941 O O . ALA A 1 121 ? -22.986 -0.587 0.276 1.00 58.44 121 ALA A O 1
ATOM 942 N N . HIS A 1 122 ? -22.365 1.261 1.441 1.00 55.00 122 HIS A N 1
ATOM 943 C CA . HIS A 1 122 ? -23.682 1.614 1.967 1.00 55.00 122 HIS A CA 1
ATOM 944 C C . HIS A 1 122 ? -24.435 2.484 0.966 1.00 55.00 122 HIS A C 1
ATOM 946 O O . HIS A 1 122 ? -23.767 3.308 0.299 1.00 55.00 122 HIS A O 1
#

Radius of gyration: 14.39 Å; chains: 1; bounding box: 56×27×31 Å

Organism: NCBI:txid38304

pLDDT: mean 88.12, std 11.61, range [38.97, 96.44]

Sequence (122 aa):
MVPHTTLGPMKRIFRQLLADEEGTFDIETGQQPRTGFAYNPIGKALLRVTEPTPAAVSKALALAKEHGARYLGTWRQPDGPLVFLATAVTHDESVARERVAATGQRAYFDLERCRTITVRAH

Foldseek 3Di:
DPPPPQPFLLRLLLVVCVVPVWAKAFLGRVDGDQFFKKDFLQLDFQDWAAGRDSVRSVSLSVSLVVVVARIWTWDDDVVGTITIGRMDGDRDPVVRLVSCQVSVHQWIAGNNVRDIDGHDHD